Protein AF-A0A7W7CM16-F1 (afdb_monomer)

Organism: NCBI:txid882441

Mean predicted aligned error: 3.02 Å

Sequence (101 aa):
MNLDDERTEAVARMWRDHVSLPFPGRLRSVDVAGVELAMLDADVAGHVSFWLDNRGCLDDRRRNALATRERQLDTVIPELTGEEAAYFRHLLDMAVLVLEA

Secondary structure (DSSP, 8-state):
--HHHHHHHHHHHHHHHHHHSPP-GGGTT-EETTEEHHHHHHHHHHHHHHHHHTTT---HHHHHHHHHHHHHHHHHGGG--HHHHHHHHHHHHHHHHHHT-

Radius of gyration: 13.26 Å; Cα contacts (8 Å, |Δi|>4): 87; chains: 1; bounding box: 29×25×38 Å

Foldseek 3Di:
DDPLVVLLVVLVVLLVVLVPDDQDPVLCQDQAPNDRVVVLLVLLNVLSVVCSVVSLDDDPVSLVSLVVSLVVLVRRLVVDDDPNSVSSVSSNVSSVSSNVD

pLDDT: mean 94.5, std 5.33, range [60.38, 98.44]

Nearest PDB structures (foldseek):
  3kaw-assembly1_A  TM=4.291E-01  e=1.408E+00  Pseudomonas aeruginosa
  2m9x-assembly1_A  TM=5.013E-01  e=5.245E+00  Homo sapiens
  4zsz-assembly1_A  TM=4.339E-01  e=4.250E+00  Aquifex aeolicus VF5
  6wkt-assembly1_A  TM=4.812E-01  e=6.474E+00  Bacillus subtilis subsp. subtilis str. 168

Structure (mmCIF, N/CA/C/O backbone):
data_AF-A0A7W7CM16-F1
#
_entry.id   AF-A0A7W7CM16-F1
#
loop_
_atom_site.group_PDB
_atom_site.id
_atom_site.type_symbol
_atom_site.label_atom_id
_atom_site.label_alt_id
_atom_site.label_comp_id
_atom_site.label_asym_id
_atom_site.label_entity_id
_atom_site.label_seq_id
_atom_site.pdbx_PDB_ins_code
_atom_site.Cartn_x
_atom_site.Cartn_y
_atom_site.Cartn_z
_atom_site.occupancy
_atom_site.B_iso_or_equiv
_atom_site.auth_seq_id
_atom_site.auth_comp_id
_atom_site.auth_asym_id
_atom_site.auth_atom_id
_atom_site.pdbx_PDB_model_num
ATOM 1 N N . MET A 1 1 ? 12.304 11.386 -21.131 1.00 60.38 1 MET A N 1
ATOM 2 C CA . MET A 1 1 ? 12.048 10.566 -19.936 1.00 60.38 1 MET A CA 1
ATOM 3 C C . MET A 1 1 ? 11.006 9.547 -20.359 1.00 60.38 1 MET A C 1
ATOM 5 O O . MET A 1 1 ? 10.095 9.946 -21.077 1.00 60.38 1 MET A O 1
ATOM 9 N N . ASN A 1 2 ? 11.219 8.252 -20.117 1.00 80.81 2 ASN A N 1
ATOM 10 C CA . ASN A 1 2 ? 10.192 7.252 -20.425 1.00 80.81 2 ASN A CA 1
ATOM 11 C C . ASN A 1 2 ? 9.114 7.293 -19.324 1.00 80.81 2 ASN A C 1
ATOM 13 O O . ASN A 1 2 ? 9.411 7.710 -18.206 1.00 80.81 2 ASN A O 1
ATOM 17 N N . LEU A 1 3 ? 7.888 6.860 -19.623 1.00 79.75 3 LEU A N 1
ATOM 18 C CA . LEU A 1 3 ? 6.775 6.820 -18.665 1.00 79.75 3 LEU A CA 1
ATOM 19 C C . LEU A 1 3 ? 7.148 6.046 -17.387 1.00 79.75 3 LEU A C 1
ATOM 21 O O . LEU A 1 3 ? 6.784 6.447 -16.284 1.00 79.75 3 LEU A O 1
ATOM 25 N N . ASP A 1 4 ? 7.946 4.989 -17.536 1.00 83.81 4 ASP A N 1
ATOM 26 C CA . ASP A 1 4 ? 8.431 4.170 -16.422 1.00 83.81 4 ASP A CA 1
ATOM 27 C C . ASP A 1 4 ? 9.378 4.946 -15.490 1.00 83.81 4 ASP A C 1
ATOM 29 O O . ASP A 1 4 ? 9.325 4.783 -14.269 1.00 83.81 4 ASP A O 1
ATOM 33 N N . ASP A 1 5 ? 10.198 5.852 -16.038 1.00 85.94 5 ASP A N 1
ATOM 34 C CA . ASP A 1 5 ? 11.088 6.712 -15.250 1.00 85.94 5 ASP A CA 1
ATOM 35 C C . ASP A 1 5 ? 10.281 7.768 -14.477 1.00 85.94 5 ASP A C 1
ATOM 37 O O . ASP A 1 5 ? 10.561 8.039 -13.309 1.00 85.94 5 ASP A O 1
ATOM 41 N N . GLU A 1 6 ? 9.265 8.366 -15.115 1.00 89.62 6 GLU A N 1
ATOM 42 C CA . GLU A 1 6 ? 8.384 9.367 -14.488 1.00 89.62 6 GLU A CA 1
ATOM 43 C C . GLU A 1 6 ? 7.585 8.757 -13.338 1.00 89.62 6 GLU A C 1
ATOM 45 O O . GLU A 1 6 ? 7.484 9.347 -12.259 1.00 89.62 6 GLU A O 1
ATOM 50 N N . ARG A 1 7 ? 7.081 7.539 -13.542 1.00 92.25 7 ARG A N 1
ATOM 51 C CA . ARG A 1 7 ? 6.409 6.752 -12.510 1.00 92.25 7 ARG A CA 1
ATOM 52 C C . ARG A 1 7 ? 7.352 6.403 -11.364 1.00 92.25 7 ARG A C 1
ATOM 54 O O . ARG A 1 7 ? 6.978 6.573 -10.205 1.00 92.25 7 ARG A O 1
ATOM 61 N N . THR A 1 8 ? 8.569 5.955 -11.668 1.00 94.44 8 THR A N 1
ATOM 62 C CA . THR A 1 8 ? 9.574 5.629 -10.644 1.00 94.44 8 THR A CA 1
ATOM 63 C C . THR A 1 8 ? 9.913 6.838 -9.787 1.00 94.44 8 THR A C 1
ATOM 65 O O . THR A 1 8 ? 9.909 6.730 -8.562 1.00 94.44 8 THR A O 1
ATOM 68 N N . GLU A 1 9 ? 10.107 8.010 -10.391 1.00 95.06 9 GLU A N 1
ATOM 69 C CA . GLU A 1 9 ? 10.341 9.249 -9.644 1.00 95.06 9 GLU A CA 1
ATOM 70 C C . GLU A 1 9 ? 9.118 9.662 -8.807 1.00 95.06 9 GLU A C 1
ATOM 72 O O . GLU A 1 9 ? 9.261 10.087 -7.657 1.00 95.06 9 GLU A O 1
ATOM 77 N N . ALA A 1 10 ? 7.903 9.507 -9.345 1.00 95.75 10 ALA A N 1
ATOM 78 C CA . ALA A 1 10 ? 6.673 9.804 -8.615 1.00 95.75 10 ALA A CA 1
ATOM 79 C C . ALA A 1 10 ? 6.533 8.932 -7.357 1.00 95.75 10 ALA A C 1
ATOM 81 O O . ALA A 1 10 ? 6.347 9.470 -6.262 1.00 95.75 10 ALA A O 1
ATOM 82 N N . VAL A 1 11 ? 6.702 7.612 -7.493 1.00 97.12 11 VAL A N 1
ATOM 83 C CA . VAL A 1 11 ? 6.674 6.671 -6.363 1.00 97.12 11 VAL A CA 1
ATOM 84 C C . VAL A 1 11 ? 7.825 6.954 -5.396 1.00 97.12 11 VAL A C 1
ATOM 86 O O . VAL A 1 11 ? 7.607 6.969 -4.191 1.00 97.12 11 VAL A O 1
ATOM 89 N N . ALA A 1 12 ? 9.032 7.264 -5.882 1.00 97.12 12 ALA A N 1
ATOM 90 C CA . ALA A 1 12 ? 10.172 7.592 -5.024 1.00 97.12 12 ALA A CA 1
ATOM 91 C C . ALA A 1 12 ? 9.934 8.852 -4.174 1.00 97.12 12 ALA A C 1
ATOM 93 O O . ALA A 1 12 ? 10.374 8.926 -3.024 1.00 97.12 12 ALA A O 1
ATOM 94 N N . ARG A 1 13 ? 9.236 9.859 -4.713 1.00 96.56 13 ARG A N 1
ATOM 95 C CA . ARG A 1 13 ? 8.820 11.039 -3.943 1.00 96.56 13 ARG A CA 1
ATOM 96 C C . ARG A 1 13 ? 7.785 10.670 -2.881 1.00 96.56 13 ARG A C 1
ATOM 98 O O . ARG A 1 13 ? 8.001 10.985 -1.717 1.00 96.56 13 ARG A O 1
ATOM 105 N N . MET A 1 14 ? 6.725 9.956 -3.264 1.00 97.62 14 MET A N 1
ATOM 106 C CA . MET A 1 14 ? 5.682 9.515 -2.327 1.00 97.62 14 MET A CA 1
ATOM 107 C C . MET A 1 14 ? 6.249 8.633 -1.210 1.00 97.62 14 MET A C 1
ATOM 109 O O . MET A 1 14 ? 5.863 8.777 -0.052 1.00 97.62 14 MET A O 1
ATOM 113 N N . TRP A 1 15 ? 7.207 7.767 -1.541 1.00 97.81 15 TRP A N 1
ATOM 114 C CA . TRP A 1 15 ? 7.890 6.906 -0.586 1.00 97.81 15 TRP A CA 1
ATOM 115 C C . TRP A 1 15 ? 8.701 7.705 0.435 1.00 97.81 15 TRP A C 1
ATOM 117 O O . TRP A 1 15 ? 8.600 7.439 1.629 1.00 97.81 15 TRP A O 1
ATOM 127 N N . ARG A 1 16 ? 9.456 8.725 -0.001 1.00 97.06 16 ARG A N 1
ATOM 128 C CA . ARG A 1 16 ? 10.199 9.621 0.909 1.00 97.06 16 ARG A CA 1
ATOM 129 C C . ARG A 1 16 ? 9.282 10.346 1.894 1.00 97.06 16 ARG A C 1
ATOM 131 O O . ARG A 1 16 ? 9.642 10.500 3.063 1.00 97.06 16 ARG A O 1
ATOM 138 N N . ASP A 1 17 ? 8.109 10.759 1.428 1.00 94.75 17 ASP A N 1
ATOM 139 C CA . ASP A 1 17 ? 7.103 11.367 2.294 1.00 94.75 17 ASP A CA 1
ATOM 140 C C . ASP A 1 17 ? 6.555 10.319 3.280 1.00 94.75 17 ASP A C 1
ATOM 142 O O . ASP A 1 17 ? 6.542 10.566 4.484 1.00 94.75 17 ASP A O 1
ATOM 146 N N . HIS A 1 18 ? 6.218 9.111 2.802 1.00 94.56 18 HIS A N 1
ATOM 147 C CA . HIS A 1 18 ? 5.666 8.020 3.622 1.00 94.56 18 HIS A CA 1
ATOM 148 C C . HIS A 1 18 ? 6.588 7.588 4.759 1.00 94.56 18 HIS A C 1
ATOM 150 O O . HIS A 1 18 ? 6.151 7.503 5.902 1.00 94.56 18 HIS A O 1
ATOM 156 N N . VAL A 1 19 ? 7.877 7.361 4.482 1.00 94.31 19 VAL A N 1
ATOM 157 C CA . VAL A 1 19 ? 8.841 6.914 5.509 1.00 94.31 19 VAL A CA 1
ATOM 158 C C . VAL A 1 19 ? 9.054 7.945 6.619 1.00 94.31 19 VAL A C 1
ATOM 160 O O . VAL A 1 19 ? 9.546 7.603 7.694 1.00 94.31 19 VAL A O 1
ATOM 163 N N . SER A 1 20 ? 8.694 9.205 6.364 1.00 92.38 20 SER A N 1
ATOM 164 C CA . SER A 1 20 ? 8.773 10.294 7.337 1.00 92.38 20 SER A CA 1
ATOM 165 C C . SER A 1 20 ? 7.501 10.417 8.187 1.00 92.38 20 SER A C 1
ATOM 167 O O . SER A 1 20 ? 7.521 11.089 9.221 1.00 92.38 20 SER A O 1
ATOM 169 N N . LEU A 1 21 ? 6.394 9.786 7.775 1.00 91.94 21 LEU A N 1
ATOM 170 C CA . LEU A 1 21 ? 5.124 9.822 8.491 1.00 91.94 21 LEU A CA 1
ATOM 171 C C . LEU A 1 21 ? 5.102 8.776 9.615 1.00 91.94 21 LEU A C 1
ATOM 173 O O . LEU A 1 21 ? 5.399 7.601 9.386 1.00 91.94 21 LEU A O 1
ATOM 177 N N . PRO A 1 22 ? 4.708 9.152 10.844 1.00 92.81 22 PRO A N 1
ATOM 178 C CA . PRO A 1 22 ? 4.502 8.172 11.894 1.00 92.81 22 PRO A CA 1
ATOM 179 C C . PRO A 1 22 ? 3.290 7.299 11.558 1.00 92.81 22 PRO A C 1
ATOM 181 O O . PRO A 1 22 ? 2.213 7.810 11.258 1.00 92.81 22 PRO A O 1
ATOM 184 N N . PHE A 1 23 ? 3.444 5.981 11.689 1.00 93.12 23 PHE A N 1
ATOM 185 C CA . PHE A 1 23 ? 2.305 5.069 11.611 1.00 93.12 23 PHE A CA 1
ATOM 186 C C . PHE A 1 23 ? 1.235 5.460 12.655 1.00 93.12 23 PHE A C 1
ATOM 188 O O . PHE A 1 23 ? 1.599 5.661 13.828 1.00 93.12 23 PHE A O 1
ATOM 195 N N . PRO A 1 24 ? -0.064 5.531 12.291 1.00 92.06 24 PRO A N 1
ATOM 196 C CA . PRO A 1 24 ? -1.118 5.947 13.211 1.00 92.06 24 PRO A CA 1
ATOM 197 C C . PRO A 1 24 ? -1.190 5.031 14.439 1.00 92.06 24 PRO A C 1
ATOM 199 O O . PRO A 1 24 ? -1.577 3.866 14.370 1.00 92.06 24 PRO A O 1
ATOM 202 N N . GLY A 1 25 ? -0.805 5.559 15.605 1.00 88.19 25 GLY A N 1
ATOM 203 C CA . GLY A 1 25 ? -0.581 4.746 16.807 1.00 88.19 25 GLY A CA 1
ATOM 204 C C . GLY A 1 25 ? -1.802 3.943 17.266 1.00 88.19 25 GLY A C 1
ATOM 205 O O . GLY A 1 25 ? -1.641 2.847 17.800 1.00 88.19 25 GLY A O 1
ATOM 206 N N . ARG A 1 26 ? -3.013 4.453 17.010 1.00 87.94 26 ARG A N 1
ATOM 207 C CA . ARG A 1 26 ? -4.280 3.791 17.352 1.00 87.94 26 ARG A CA 1
ATOM 208 C C . ARG A 1 26 ? -4.517 2.498 16.576 1.00 87.94 26 ARG A C 1
ATOM 210 O O . ARG A 1 26 ? -5.280 1.673 17.056 1.00 87.94 26 ARG A O 1
ATOM 217 N N . LEU A 1 27 ? -3.856 2.314 15.434 1.00 88.88 27 LEU A N 1
ATOM 218 C CA . LEU A 1 27 ? -4.078 1.195 14.517 1.00 88.88 27 LEU A CA 1
ATOM 219 C C . LEU A 1 27 ? -3.095 0.033 14.715 1.00 88.88 27 LEU A C 1
ATOM 221 O O . LEU A 1 27 ? -3.218 -0.989 14.053 1.00 88.88 27 LEU A O 1
ATOM 225 N N . ARG A 1 28 ? -2.138 0.150 15.648 1.00 83.56 28 ARG A N 1
ATOM 226 C CA . ARG A 1 28 ? -1.043 -0.826 15.860 1.00 83.56 28 ARG A CA 1
ATOM 227 C C . ARG A 1 28 ? -1.485 -2.222 16.316 1.00 83.56 28 ARG A C 1
ATOM 229 O O . ARG A 1 28 ? -0.651 -3.111 16.451 1.00 83.56 28 ARG A O 1
ATOM 236 N N . SER A 1 29 ? -2.752 -2.397 16.667 1.00 84.56 29 SER A N 1
ATOM 237 C CA . SER A 1 29 ? -3.323 -3.684 17.086 1.00 84.56 29 SER A CA 1
ATOM 238 C C . SER A 1 29 ? -4.799 -3.767 16.696 1.00 84.56 29 SER A C 1
ATOM 240 O O . SER A 1 29 ? -5.605 -4.345 17.423 1.00 84.56 29 SER A O 1
ATOM 242 N N . VAL A 1 30 ? -5.163 -3.092 15.602 1.00 86.38 30 VAL A N 1
ATOM 243 C CA . VAL A 1 30 ? -6.541 -3.018 15.122 1.00 86.3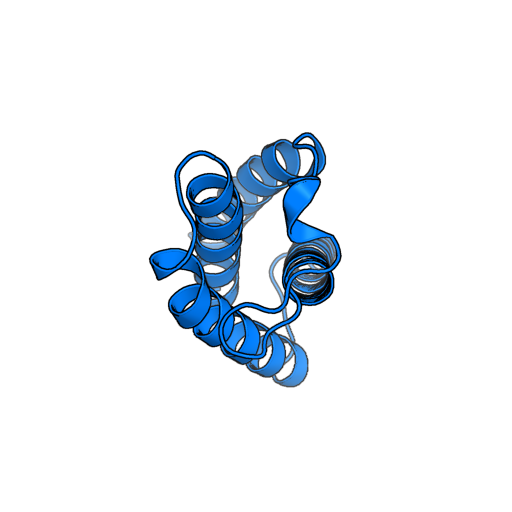8 30 VAL A CA 1
ATOM 244 C C . VAL A 1 30 ? -6.677 -3.885 13.884 1.00 86.38 30 VAL A C 1
ATOM 246 O O . VAL A 1 30 ? -5.984 -3.681 12.887 1.00 86.38 30 VAL A O 1
ATOM 249 N N . ASP A 1 31 ? -7.628 -4.808 13.960 1.00 92.75 31 ASP A N 1
ATOM 250 C CA . ASP A 1 31 ? -8.183 -5.492 12.805 1.00 92.75 31 ASP A CA 1
ATOM 251 C C . ASP A 1 31 ? -9.372 -4.696 12.265 1.00 92.75 31 ASP A C 1
ATOM 253 O O . ASP A 1 31 ? -10.354 -4.457 12.974 1.00 92.75 31 ASP A O 1
ATOM 257 N N . VAL A 1 32 ? -9.304 -4.321 10.989 1.00 92.19 32 VAL A N 1
ATOM 258 C CA . VAL A 1 32 ? -10.420 -3.721 10.248 1.00 92.19 32 VAL A CA 1
ATOM 259 C C . VAL A 1 32 ? -10.810 -4.679 9.139 1.00 92.19 32 VAL A C 1
ATOM 261 O O . VAL A 1 32 ? -9.966 -5.094 8.354 1.00 92.19 32 VAL A O 1
ATOM 264 N N . ALA A 1 33 ? -12.082 -5.083 9.099 1.00 91.06 33 ALA A N 1
ATOM 265 C CA . ALA A 1 33 ? -12.576 -6.085 8.149 1.00 91.06 33 ALA A CA 1
ATOM 266 C C . ALA A 1 33 ? -11.750 -7.398 8.134 1.00 91.06 33 ALA A C 1
ATOM 268 O O . ALA A 1 33 ? -11.626 -8.056 7.102 1.00 91.06 33 ALA A O 1
ATOM 269 N N . GLY A 1 34 ? -11.184 -7.786 9.286 1.00 92.62 34 GLY A N 1
ATOM 270 C CA . GLY A 1 34 ? -10.320 -8.968 9.419 1.00 92.62 34 GLY A CA 1
ATOM 271 C C . GLY A 1 34 ? -8.910 -8.794 8.844 1.00 92.62 34 GLY A C 1
ATOM 272 O O . GLY A 1 34 ? -8.256 -9.790 8.534 1.00 92.62 34 GLY A O 1
ATOM 273 N N . VAL A 1 35 ? -8.469 -7.548 8.650 1.00 95.50 35 VAL A N 1
ATOM 274 C CA . VAL A 1 35 ? -7.126 -7.196 8.191 1.00 95.50 35 VAL A CA 1
ATOM 275 C C . VAL A 1 35 ? -6.395 -6.423 9.281 1.00 95.50 35 VAL A C 1
ATOM 277 O O . VAL A 1 35 ? -6.830 -5.345 9.691 1.00 95.50 35 VAL A O 1
ATOM 280 N N . GLU A 1 36 ? -5.250 -6.956 9.696 1.00 95.81 36 GLU A N 1
ATOM 281 C CA . GLU A 1 36 ? -4.369 -6.324 10.671 1.00 95.81 36 GLU A CA 1
ATOM 282 C C . GLU A 1 36 ? -3.569 -5.205 9.988 1.00 95.81 36 GLU A C 1
ATOM 284 O O . GLU A 1 36 ? -2.802 -5.433 9.045 1.00 95.81 36 GLU A O 1
ATOM 289 N N . LEU A 1 37 ? -3.809 -3.966 10.421 1.00 95.56 37 LEU A N 1
ATOM 290 C CA . LEU A 1 37 ? -3.383 -2.779 9.682 1.00 95.56 37 LEU A CA 1
ATOM 291 C C . LEU A 1 37 ? -1.875 -2.519 9.736 1.00 95.56 37 LEU A C 1
ATOM 293 O O . LEU A 1 37 ? -1.340 -1.945 8.786 1.00 95.56 37 LEU A O 1
ATOM 297 N N . ALA A 1 38 ? -1.177 -2.940 10.797 1.00 95.31 38 ALA A N 1
ATOM 298 C CA . ALA A 1 38 ? 0.273 -2.783 10.860 1.00 95.31 38 ALA A CA 1
ATOM 299 C C . ALA A 1 38 ? 0.980 -3.743 9.889 1.00 95.31 38 ALA A C 1
ATOM 301 O O . ALA A 1 38 ? 1.912 -3.335 9.198 1.00 95.31 38 ALA A O 1
ATOM 302 N N . MET A 1 39 ? 0.517 -4.991 9.777 1.00 95.81 39 MET A N 1
ATOM 303 C CA . MET A 1 39 ? 1.010 -5.938 8.775 1.00 95.81 39 MET A CA 1
ATOM 304 C C . MET A 1 39 ? 0.640 -5.510 7.355 1.00 95.81 39 MET A C 1
ATOM 306 O O . MET A 1 39 ? 1.463 -5.669 6.457 1.00 95.81 39 MET A O 1
ATOM 310 N N . LEU A 1 40 ? -0.549 -4.935 7.136 1.00 97.25 40 LEU A N 1
ATOM 311 C CA . LEU A 1 40 ? -0.921 -4.399 5.824 1.00 97.25 40 LEU A CA 1
ATOM 312 C C . LEU A 1 40 ? 0.021 -3.265 5.385 1.00 97.25 40 LEU A C 1
ATOM 314 O O . LEU A 1 40 ? 0.509 -3.295 4.254 1.00 97.25 40 LEU A O 1
ATOM 318 N N . ASP A 1 41 ? 0.300 -2.303 6.271 1.00 97.44 41 ASP A N 1
ATOM 319 C CA . ASP A 1 41 ? 1.273 -1.231 6.019 1.00 97.44 41 ASP A CA 1
ATOM 320 C C . ASP A 1 41 ? 2.662 -1.800 5.708 1.00 97.44 41 ASP A C 1
ATOM 322 O O . ASP A 1 41 ? 3.215 -1.529 4.641 1.00 97.44 41 ASP A O 1
ATOM 326 N N . ALA A 1 42 ? 3.184 -2.659 6.588 1.00 96.62 42 ALA A N 1
ATOM 327 C CA . ALA A 1 42 ? 4.510 -3.250 6.435 1.00 96.62 42 ALA A CA 1
ATOM 328 C C . ALA A 1 42 ? 4.651 -4.058 5.134 1.00 96.62 42 ALA A C 1
ATOM 330 O O . ALA A 1 42 ? 5.674 -3.960 4.450 1.00 96.62 42 ALA A O 1
ATOM 331 N N . ASP A 1 43 ? 3.626 -4.830 4.766 1.00 97.44 43 ASP A N 1
ATOM 332 C CA . ASP A 1 43 ? 3.630 -5.619 3.539 1.00 97.44 43 ASP A CA 1
ATOM 333 C C . ASP A 1 43 ? 3.691 -4.721 2.302 1.00 97.44 43 ASP A C 1
ATOM 335 O O . ASP A 1 43 ? 4.525 -4.948 1.424 1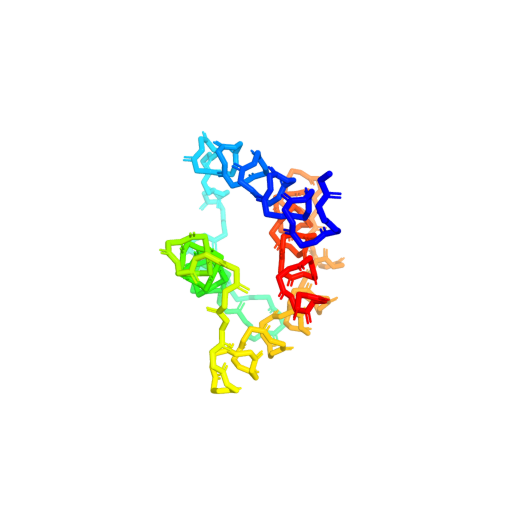.00 97.44 43 ASP A O 1
ATOM 339 N N . VAL A 1 44 ? 2.836 -3.702 2.202 1.00 98.00 44 VAL A N 1
ATOM 340 C CA . VAL A 1 44 ? 2.824 -2.805 1.035 1.00 98.00 44 VAL A CA 1
ATOM 341 C C . VAL A 1 44 ? 4.115 -1.996 0.970 1.00 98.00 44 VAL A C 1
ATOM 343 O O . VAL A 1 44 ? 4.753 -1.957 -0.083 1.00 98.00 44 VAL A O 1
ATOM 346 N N . ALA A 1 45 ? 4.550 -1.435 2.100 1.00 97.56 45 ALA A N 1
ATOM 347 C CA . ALA A 1 45 ? 5.806 -0.704 2.224 1.00 97.56 45 ALA A CA 1
ATOM 348 C C . ALA A 1 45 ? 7.008 -1.551 1.765 1.00 97.56 45 ALA A C 1
ATOM 350 O O . ALA A 1 45 ? 7.867 -1.070 1.024 1.00 97.56 45 ALA A O 1
ATOM 351 N N . GLY A 1 46 ? 7.034 -2.841 2.118 1.00 97.50 46 GLY A N 1
ATOM 352 C CA . GLY A 1 46 ? 8.060 -3.780 1.667 1.00 97.50 46 GLY A CA 1
ATOM 353 C C . GLY A 1 46 ? 8.069 -3.998 0.149 1.00 97.50 46 GLY A C 1
ATOM 354 O O . GLY A 1 46 ? 9.141 -4.036 -0.457 1.00 97.50 46 GLY A O 1
ATOM 355 N N . HIS A 1 47 ? 6.898 -4.104 -0.489 1.00 98.12 47 HIS A N 1
ATOM 356 C CA . HIS A 1 47 ? 6.805 -4.246 -1.949 1.00 98.12 47 HIS A CA 1
ATOM 357 C C . HIS A 1 47 ? 7.214 -2.963 -2.682 1.00 98.12 47 HIS A C 1
ATOM 359 O O . HIS A 1 47 ? 7.931 -3.048 -3.679 1.00 98.12 47 HIS A O 1
ATOM 365 N N . VAL A 1 48 ? 6.804 -1.793 -2.181 1.00 97.56 48 VAL A N 1
ATOM 366 C CA . VAL A 1 48 ? 7.178 -0.487 -2.748 1.00 97.56 48 VAL A CA 1
ATOM 367 C C . VAL A 1 48 ? 8.687 -0.270 -2.644 1.00 97.56 48 VAL A C 1
ATOM 369 O O . VAL A 1 48 ? 9.325 0.042 -3.648 1.00 97.56 48 VAL A O 1
ATOM 372 N N . SER A 1 49 ? 9.280 -0.517 -1.469 1.00 97.75 49 SER A N 1
ATOM 373 C CA . SER A 1 49 ? 10.734 -0.424 -1.282 1.00 97.75 49 SER A CA 1
ATOM 374 C C . SER A 1 49 ? 11.474 -1.362 -2.232 1.00 97.75 49 SER A C 1
ATOM 376 O O . SER A 1 49 ? 12.390 -0.934 -2.927 1.00 97.75 49 SER A O 1
ATOM 378 N N . PHE A 1 50 ? 11.047 -2.626 -2.323 1.00 97.69 50 PHE A N 1
ATOM 379 C CA . PHE A 1 50 ? 11.675 -3.594 -3.220 1.00 97.69 50 PHE A CA 1
ATOM 380 C C . PHE A 1 50 ? 11.590 -3.163 -4.691 1.00 97.69 50 PHE A C 1
ATOM 382 O O . PHE A 1 50 ? 12.562 -3.303 -5.429 1.00 97.69 50 PHE A O 1
ATOM 389 N N . TRP A 1 51 ? 10.440 -2.646 -5.131 1.00 97.88 51 TRP A N 1
ATOM 390 C CA . TRP A 1 51 ? 10.252 -2.163 -6.500 1.00 97.88 51 TRP A CA 1
ATOM 391 C C . TRP A 1 51 ? 11.188 -0.994 -6.827 1.00 97.88 51 TRP A C 1
ATOM 393 O O . TRP A 1 51 ? 11.822 -1.000 -7.885 1.00 97.88 51 TRP A O 1
ATOM 403 N N . LEU A 1 52 ? 11.337 -0.040 -5.899 1.00 97.06 52 LEU A N 1
ATOM 404 C CA . LEU A 1 52 ? 12.276 1.078 -6.025 1.00 97.06 52 LEU A CA 1
ATOM 405 C C . LEU A 1 52 ? 13.732 0.592 -6.097 1.00 97.06 52 LEU A C 1
ATOM 407 O O . LEU A 1 52 ? 14.472 0.993 -6.998 1.00 97.06 52 LEU A O 1
ATOM 411 N N . ASP A 1 53 ? 14.123 -0.323 -5.209 1.00 96.75 53 ASP A N 1
ATOM 412 C CA . ASP A 1 53 ? 15.478 -0.890 -5.172 1.00 96.75 53 ASP A CA 1
ATOM 413 C C . ASP A 1 53 ? 15.802 -1.712 -6.432 1.00 96.75 53 ASP A C 1
ATOM 415 O O . ASP A 1 53 ? 16.958 -1.809 -6.853 1.00 96.75 53 ASP A O 1
ATOM 419 N N . ASN A 1 54 ? 14.775 -2.277 -7.072 1.00 94.81 54 ASN A N 1
ATOM 420 C CA . ASN A 1 54 ? 14.892 -3.134 -8.245 1.00 94.81 54 ASN A CA 1
ATOM 421 C C . ASN A 1 54 ? 14.512 -2.431 -9.561 1.00 94.81 54 ASN A C 1
ATOM 423 O O . ASN A 1 54 ? 14.071 -3.084 -10.508 1.00 94.81 54 ASN A O 1
ATOM 427 N N . ARG A 1 55 ? 14.704 -1.106 -9.642 1.00 91.38 55 ARG A N 1
ATOM 428 C CA . ARG A 1 55 ? 14.526 -0.298 -10.869 1.00 91.38 55 ARG A CA 1
ATOM 429 C C . ARG A 1 55 ? 13.148 -0.443 -11.520 1.00 91.38 55 ARG A C 1
ATOM 431 O O . ARG A 1 55 ? 13.044 -0.521 -12.741 1.00 91.38 55 ARG A O 1
ATOM 438 N N . GLY A 1 56 ? 12.105 -0.507 -10.706 1.00 93.19 56 GLY A N 1
ATOM 439 C CA . GLY A 1 56 ? 10.738 -0.562 -11.197 1.00 93.19 56 GLY A CA 1
ATOM 440 C C . GLY A 1 56 ? 10.242 -1.964 -11.570 1.00 93.19 56 GLY A C 1
ATOM 441 O O . GLY A 1 56 ? 9.227 -2.098 -12.250 1.00 93.19 56 GLY A O 1
ATOM 442 N N . CYS A 1 57 ? 10.921 -3.025 -11.125 1.00 93.00 57 CYS A N 1
ATOM 443 C CA . CYS A 1 57 ? 10.573 -4.400 -11.485 1.00 93.00 57 CYS A CA 1
ATOM 444 C C . CYS A 1 57 ? 10.069 -5.220 -10.286 1.00 93.00 57 CYS A C 1
ATOM 446 O O . CYS A 1 57 ? 10.794 -5.415 -9.306 1.00 93.00 57 CYS A O 1
ATOM 448 N N . LEU A 1 58 ? 8.871 -5.803 -10.416 1.00 94.94 58 LEU A N 1
ATOM 449 C CA . LEU A 1 58 ? 8.374 -6.902 -9.576 1.00 94.94 58 LEU A CA 1
ATOM 450 C C . LEU A 1 58 ? 8.251 -8.187 -10.400 1.00 94.94 58 LEU A C 1
ATOM 452 O O . LEU A 1 58 ? 7.834 -8.147 -11.555 1.00 94.94 58 LEU A O 1
ATOM 456 N N . ASP A 1 59 ? 8.550 -9.331 -9.784 1.00 95.25 59 ASP A N 1
ATOM 457 C CA . ASP A 1 59 ? 8.134 -10.623 -10.334 1.00 95.25 59 ASP A CA 1
ATOM 458 C C . ASP A 1 59 ? 6.630 -10.872 -10.118 1.00 95.25 59 ASP A C 1
ATOM 460 O O . ASP A 1 59 ? 5.983 -10.226 -9.288 1.00 95.25 59 ASP A O 1
ATOM 464 N N . ASP A 1 60 ? 6.071 -11.842 -10.845 1.00 96.44 60 ASP A N 1
ATOM 465 C CA . ASP A 1 60 ? 4.637 -12.162 -10.801 1.00 96.44 60 ASP A CA 1
ATOM 466 C C . ASP A 1 60 ? 4.147 -12.497 -9.390 1.00 96.44 60 ASP A C 1
ATOM 468 O O . ASP A 1 60 ? 3.024 -12.166 -9.009 1.00 96.44 60 ASP A O 1
ATOM 472 N N . ARG A 1 61 ? 4.991 -13.144 -8.577 1.00 96.94 61 ARG A N 1
ATOM 473 C CA . ARG A 1 61 ? 4.641 -13.493 -7.199 1.00 96.94 61 ARG A CA 1
ATOM 474 C C . ARG A 1 61 ? 4.445 -12.235 -6.356 1.00 96.94 61 ARG A C 1
ATOM 476 O O . ARG A 1 61 ? 3.445 -12.140 -5.647 1.00 96.94 61 ARG A O 1
ATOM 483 N N . ARG A 1 62 ? 5.383 -11.290 -6.421 1.00 96.19 62 ARG A N 1
ATOM 484 C CA . ARG A 1 62 ? 5.324 -10.011 -5.702 1.00 96.19 62 ARG A CA 1
ATOM 485 C C . ARG A 1 62 ? 4.208 -9.121 -6.232 1.00 96.19 62 ARG A C 1
ATOM 487 O O . ARG A 1 62 ? 3.499 -8.522 -5.432 1.00 96.19 62 ARG A O 1
ATOM 494 N N . ARG A 1 63 ? 3.989 -9.099 -7.550 1.00 97.38 63 ARG A N 1
ATOM 495 C CA . ARG A 1 63 ? 2.866 -8.375 -8.162 1.00 97.38 63 ARG A CA 1
ATOM 496 C C . ARG A 1 63 ? 1.521 -8.904 -7.656 1.00 97.38 63 ARG A C 1
ATOM 498 O O . ARG A 1 63 ? 0.693 -8.128 -7.197 1.00 97.38 63 ARG A O 1
ATOM 505 N N . ASN A 1 64 ? 1.328 -10.224 -7.645 1.00 97.94 64 ASN A N 1
ATOM 506 C CA . ASN A 1 64 ? 0.099 -10.845 -7.134 1.00 97.94 64 ASN A CA 1
ATOM 507 C C . ASN A 1 64 ? -0.104 -10.620 -5.626 1.00 97.94 64 ASN A C 1
ATOM 509 O O . ASN A 1 64 ? -1.236 -10.436 -5.164 1.00 97.94 64 ASN A O 1
ATOM 513 N N . ALA A 1 65 ? 0.983 -10.633 -4.849 1.00 97.75 65 ALA A N 1
ATOM 514 C CA . ALA A 1 65 ? 0.933 -10.312 -3.428 1.00 97.75 65 ALA A CA 1
ATOM 515 C C . ALA A 1 65 ? 0.504 -8.852 -3.208 1.00 97.75 65 ALA A C 1
ATOM 517 O O . ALA A 1 65 ? -0.434 -8.615 -2.446 1.00 97.75 65 ALA A O 1
ATOM 518 N N . LEU A 1 66 ? 1.104 -7.899 -3.928 1.00 98.25 66 LEU A N 1
ATOM 519 C CA . LEU A 1 66 ? 0.752 -6.482 -3.843 1.00 98.25 66 LEU A CA 1
ATOM 520 C C . LEU A 1 66 ? -0.690 -6.209 -4.301 1.00 98.25 66 LEU A C 1
ATOM 522 O O . LEU A 1 66 ? -1.419 -5.551 -3.573 1.00 98.25 66 LEU A O 1
ATOM 526 N N . ALA A 1 67 ? -1.155 -6.806 -5.403 1.00 98.38 67 ALA A N 1
ATOM 527 C CA . ALA A 1 67 ? -2.553 -6.701 -5.853 1.00 98.38 67 ALA A CA 1
ATOM 528 C C . ALA A 1 67 ? -3.558 -7.290 -4.842 1.00 98.38 67 ALA A C 1
ATOM 530 O O . ALA A 1 67 ? -4.732 -6.926 -4.778 1.00 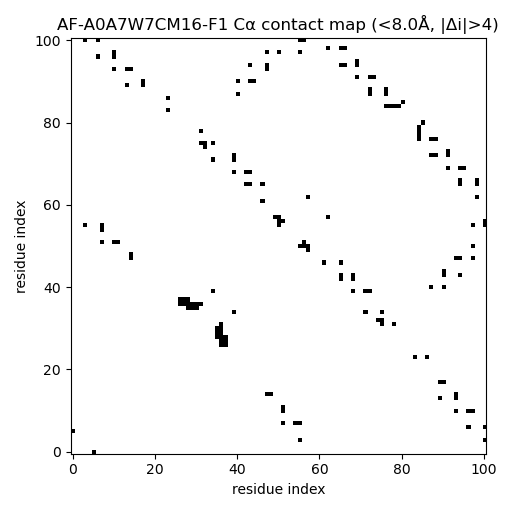98.38 67 ALA A O 1
ATOM 531 N N . THR A 1 68 ? -3.120 -8.235 -4.008 1.00 98.25 68 THR A N 1
ATOM 532 C CA . THR A 1 68 ? -3.944 -8.710 -2.891 1.00 98.25 68 THR A CA 1
ATOM 533 C C . THR A 1 68 ? -4.027 -7.666 -1.780 1.00 98.25 68 THR A C 1
ATOM 535 O O . THR A 1 68 ? -5.115 -7.461 -1.250 1.00 98.25 68 THR A O 1
ATOM 538 N N . ARG A 1 69 ? -2.920 -6.981 -1.461 1.00 98.31 69 ARG A N 1
ATOM 539 C CA . ARG A 1 69 ? -2.907 -5.904 -0.459 1.00 98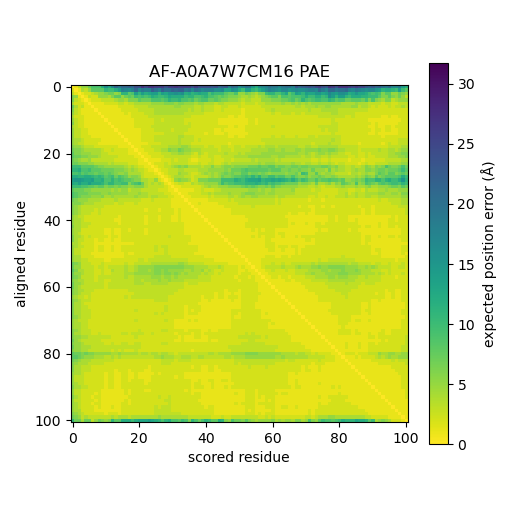.31 69 ARG A CA 1
ATOM 540 C C . ARG A 1 69 ? -3.650 -4.658 -0.941 1.00 98.31 69 ARG A C 1
ATOM 542 O O . ARG A 1 69 ? -4.368 -4.068 -0.151 1.00 98.31 69 ARG A O 1
ATOM 549 N N . GLU A 1 70 ? -3.564 -4.314 -2.223 1.00 98.44 70 GLU A N 1
ATOM 550 C CA . GLU A 1 70 ? -4.370 -3.258 -2.855 1.00 98.44 70 GLU A CA 1
ATOM 551 C C . GLU A 1 70 ? -5.870 -3.461 -2.576 1.00 98.44 70 GLU A C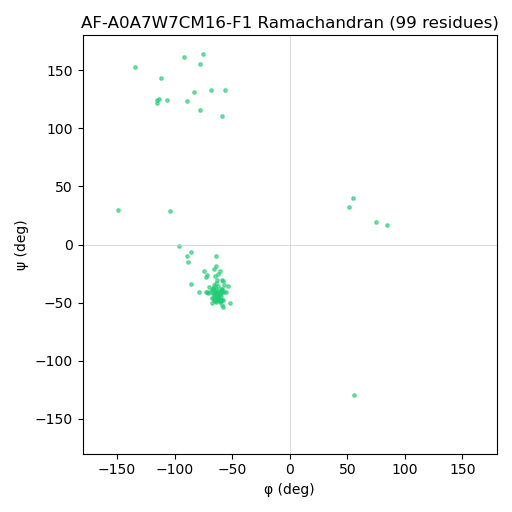 1
ATOM 553 O O . GLU A 1 70 ? -6.533 -2.585 -2.031 1.00 98.44 70 GLU A O 1
ATOM 558 N N . ARG A 1 71 ? -6.393 -4.670 -2.814 1.00 98.31 71 ARG A N 1
ATOM 559 C CA . ARG A 1 71 ? -7.802 -4.990 -2.517 1.00 98.31 71 ARG A CA 1
ATOM 560 C C . ARG A 1 71 ? -8.139 -4.932 -1.026 1.00 98.31 71 ARG A C 1
ATOM 562 O O . ARG A 1 71 ? -9.265 -4.598 -0.658 1.00 98.31 71 ARG A O 1
ATOM 569 N N . GLN A 1 72 ? -7.186 -5.276 -0.159 1.00 98.19 72 GLN A N 1
ATOM 570 C CA . GLN A 1 72 ? -7.356 -5.107 1.286 1.00 98.19 72 GLN A CA 1
ATOM 571 C C . GLN A 1 72 ? -7.427 -3.621 1.652 1.00 98.19 72 GLN A C 1
ATOM 573 O O . GLN A 1 72 ? -8.306 -3.248 2.422 1.00 98.19 72 GLN A O 1
ATOM 578 N N . LEU A 1 73 ? -6.584 -2.771 1.056 1.00 98.25 73 LEU A N 1
ATOM 579 C CA . LEU A 1 73 ? -6.628 -1.316 1.226 1.00 98.25 73 LEU A CA 1
ATOM 580 C C . LEU A 1 73 ? -7.982 -0.740 0.803 1.00 98.25 73 LEU A C 1
ATOM 582 O O . LEU A 1 73 ? -8.596 -0.013 1.581 1.00 98.25 73 LEU A O 1
ATOM 586 N N . ASP A 1 74 ? -8.497 -1.131 -0.363 1.00 98.00 74 ASP A N 1
ATOM 587 C CA . ASP A 1 74 ? -9.830 -0.719 -0.822 1.00 98.00 74 ASP A CA 1
ATOM 588 C C . ASP A 1 74 ? -10.949 -1.114 0.149 1.00 98.00 74 ASP A C 1
ATOM 590 O O . ASP A 1 74 ? -11.950 -0.407 0.268 1.00 98.00 74 ASP A O 1
ATOM 594 N N . THR A 1 75 ? -10.773 -2.228 0.863 1.00 97.50 75 THR A N 1
ATOM 595 C CA . THR A 1 75 ? -11.746 -2.715 1.848 1.00 97.50 75 THR A CA 1
ATOM 596 C C . THR A 1 75 ? -11.651 -1.959 3.174 1.00 97.50 75 THR A C 1
ATOM 598 O O . THR A 1 75 ? -12.681 -1.657 3.768 1.00 97.50 75 THR A O 1
ATOM 601 N N . VAL A 1 76 ? -10.442 -1.651 3.659 1.00 96.94 76 VAL A N 1
ATOM 602 C CA . VAL A 1 76 ? -10.257 -1.040 4.988 1.00 96.94 76 VAL A CA 1
ATOM 603 C C . VAL A 1 76 ? -10.383 0.480 4.978 1.00 96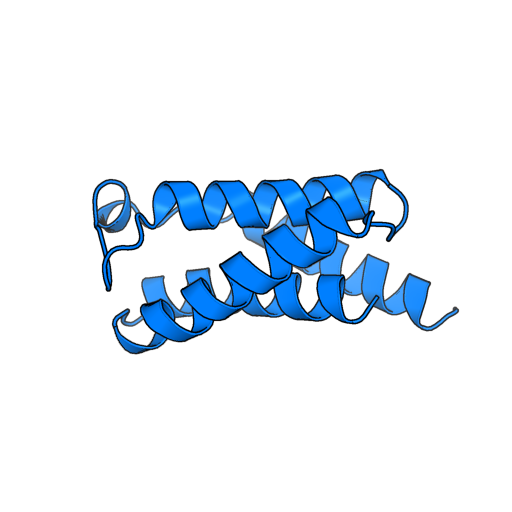.94 76 VAL A C 1
ATOM 605 O O . VAL A 1 76 ? -10.878 1.039 5.950 1.00 96.94 76 VAL A O 1
ATOM 608 N N . ILE A 1 77 ? -9.967 1.169 3.907 1.00 97.75 77 ILE A N 1
ATOM 609 C CA . ILE A 1 77 ? -9.951 2.643 3.876 1.00 97.75 77 ILE A CA 1
ATOM 610 C C . ILE A 1 77 ? -11.337 3.265 4.146 1.00 97.75 77 ILE A C 1
ATOM 612 O O . ILE A 1 77 ? -11.378 4.249 4.885 1.00 97.75 77 ILE A O 1
ATOM 616 N N . PRO A 1 78 ? -12.464 2.743 3.615 1.00 97.50 78 PR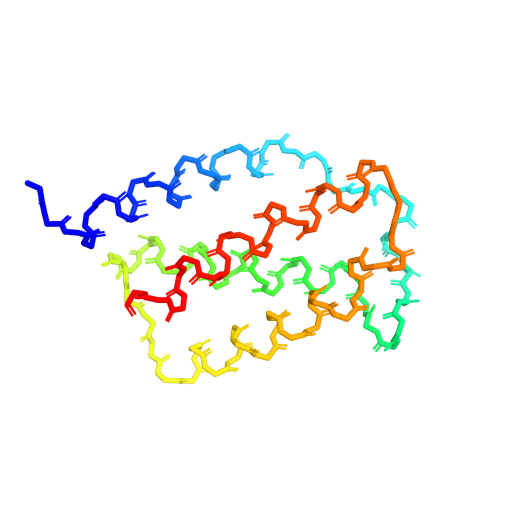O A N 1
ATOM 617 C CA . PRO A 1 78 ? -13.796 3.278 3.917 1.00 97.50 78 PRO A CA 1
ATOM 618 C C . PRO A 1 78 ? -14.192 3.224 5.401 1.00 97.50 78 PRO A C 1
ATOM 620 O O . PRO A 1 78 ? -15.037 4.008 5.826 1.00 97.50 78 PRO A O 1
ATOM 623 N N . GLU A 1 79 ? -13.583 2.328 6.181 1.00 96.06 79 GLU A N 1
ATOM 624 C CA . GLU A 1 79 ? -13.838 2.157 7.618 1.00 96.06 79 GLU A CA 1
ATOM 625 C C . GLU A 1 79 ? -12.935 3.052 8.489 1.00 96.06 79 GLU A C 1
ATOM 627 O O . GLU A 1 79 ? -13.132 3.164 9.701 1.00 96.06 79 GLU A O 1
ATOM 632 N N . LEU A 1 80 ? -11.931 3.697 7.887 1.00 95.44 80 LEU A N 1
ATOM 633 C CA . LEU A 1 80 ? -11.029 4.629 8.556 1.00 95.44 80 LEU A CA 1
ATOM 634 C C . LEU A 1 80 ? -11.552 6.064 8.450 1.00 95.44 80 LEU A C 1
ATOM 636 O O . LEU A 1 80 ? -12.350 6.410 7.580 1.00 95.44 80 LEU A O 1
ATOM 640 N N . THR A 1 81 ? -11.063 6.947 9.322 1.00 94.12 81 THR A N 1
ATOM 641 C CA . THR A 1 81 ? -11.477 8.357 9.316 1.00 94.12 81 THR A CA 1
ATOM 642 C C . THR A 1 81 ? -10.290 9.304 9.431 1.00 94.12 81 THR A C 1
ATOM 644 O O . THR A 1 81 ? -9.253 8.965 9.996 1.00 94.12 81 THR A O 1
ATOM 647 N N . GLY A 1 82 ? -10.440 10.514 8.889 1.00 94.62 82 GLY A N 1
ATOM 648 C CA . GLY A 1 82 ? -9.452 11.584 9.037 1.00 94.62 82 GLY A CA 1
ATOM 649 C C . GLY A 1 82 ? -8.047 11.185 8.572 1.00 94.62 82 GLY A C 1
ATOM 650 O O . GLY A 1 82 ? -7.864 10.688 7.461 1.00 94.62 82 GLY A O 1
ATOM 651 N N . GLU A 1 83 ? -7.060 11.420 9.435 1.00 93.81 83 GLU A N 1
ATOM 652 C CA . GLU A 1 83 ? -5.638 11.177 9.152 1.00 93.81 83 GLU A CA 1
ATOM 653 C C . GLU A 1 83 ? -5.318 9.695 8.909 1.00 93.81 83 GLU A C 1
ATOM 655 O O . GLU A 1 83 ? -4.447 9.385 8.102 1.00 93.81 83 GLU A O 1
ATOM 660 N N . GLU A 1 84 ? -6.052 8.776 9.539 1.00 94.62 84 GLU A N 1
ATOM 661 C CA . GLU A 1 84 ? -5.879 7.332 9.345 1.00 94.62 84 GLU A CA 1
ATOM 662 C C . GLU A 1 84 ? -6.247 6.930 7.913 1.00 94.62 84 GLU A C 1
ATOM 664 O O . GLU A 1 84 ? -5.471 6.272 7.224 1.00 94.62 84 GLU A O 1
ATOM 669 N N . ALA A 1 85 ? -7.399 7.398 7.424 1.00 96.44 85 ALA A N 1
ATOM 670 C CA . ALA A 1 85 ? -7.820 7.149 6.048 1.00 96.44 85 ALA A CA 1
ATOM 671 C C . ALA A 1 85 ? -6.854 7.783 5.034 1.00 96.44 85 ALA A C 1
ATOM 673 O O . ALA A 1 85 ? -6.547 7.169 4.014 1.00 96.44 85 ALA A O 1
ATOM 674 N N . ALA A 1 86 ? -6.354 8.991 5.319 1.00 96.44 86 ALA A N 1
ATOM 675 C CA . ALA A 1 86 ? -5.388 9.675 4.462 1.00 96.44 86 ALA A CA 1
ATOM 676 C C . ALA A 1 86 ? -4.049 8.920 4.380 1.00 96.44 86 ALA A C 1
ATOM 678 O O . ALA A 1 86 ? -3.504 8.769 3.288 1.00 96.44 86 ALA A O 1
ATOM 679 N N . TYR A 1 87 ? -3.560 8.391 5.506 1.00 97.31 87 TYR A N 1
ATOM 680 C CA . TYR A 1 87 ? -2.344 7.577 5.563 1.00 97.31 87 TYR A CA 1
ATOM 681 C C . TYR A 1 87 ? -2.452 6.331 4.673 1.00 97.31 87 TYR A C 1
ATOM 683 O O . TYR A 1 87 ? -1.610 6.101 3.807 1.00 97.31 87 TYR A O 1
ATOM 691 N N . PHE A 1 88 ? -3.527 5.552 4.827 1.00 97.56 88 PHE A N 1
ATOM 692 C CA . PHE A 1 88 ? -3.721 4.337 4.030 1.00 97.56 88 PHE A CA 1
ATOM 693 C C . PHE A 1 88 ? -4.074 4.628 2.564 1.00 97.56 88 PHE A C 1
ATOM 695 O O . PHE A 1 88 ? -3.749 3.822 1.694 1.00 97.56 88 PHE A O 1
ATOM 702 N N . ARG A 1 89 ? -4.672 5.787 2.254 1.00 97.88 89 ARG A N 1
ATOM 703 C CA . ARG A 1 89 ? -4.869 6.228 0.864 1.00 97.88 89 ARG A CA 1
ATOM 704 C C . ARG A 1 89 ? -3.539 6.517 0.171 1.00 97.88 89 ARG A C 1
ATOM 706 O O . ARG A 1 89 ? -3.348 6.055 -0.945 1.00 97.88 89 ARG A O 1
ATOM 713 N N . HIS A 1 90 ? -2.610 7.195 0.846 1.00 97.06 90 HIS A N 1
ATOM 714 C CA . HIS A 1 90 ? -1.262 7.436 0.314 1.00 97.06 90 HIS A CA 1
ATOM 715 C C . HIS A 1 90 ? -0.529 6.123 -0.002 1.00 97.06 90 HIS A C 1
ATOM 717 O O . HIS A 1 90 ? 0.122 5.992 -1.038 1.00 97.06 90 HIS A O 1
ATOM 723 N N . LEU A 1 91 ? -0.696 5.119 0.863 1.00 97.44 91 LEU A N 1
ATOM 724 C CA . LEU A 1 91 ? -0.170 3.770 0.659 1.00 97.44 91 LEU A CA 1
ATOM 725 C C . LEU A 1 91 ? -0.801 3.070 -0.563 1.00 97.44 91 LEU A C 1
ATOM 727 O O . LEU A 1 91 ? -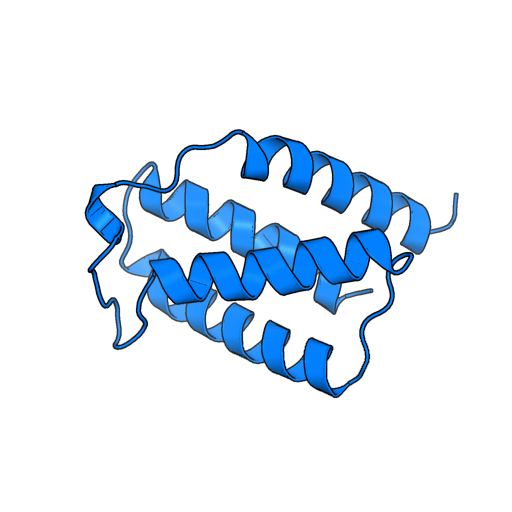0.087 2.448 -1.352 1.00 97.44 91 LEU A O 1
ATOM 731 N N . LEU A 1 92 ? -2.122 3.194 -0.738 1.00 98.44 92 LEU A N 1
ATOM 732 C CA . LEU A 1 92 ? -2.849 2.664 -1.897 1.00 98.44 92 LEU A CA 1
ATOM 733 C C . LEU A 1 92 ? -2.392 3.318 -3.201 1.00 98.44 92 LEU A C 1
ATOM 735 O O . LEU A 1 92 ? -2.127 2.609 -4.167 1.00 98.44 92 LEU A O 1
ATOM 739 N N . ASP A 1 93 ? -2.241 4.641 -3.218 1.00 98.12 93 ASP A N 1
ATOM 740 C CA . ASP A 1 93 ? -1.807 5.370 -4.410 1.00 98.12 93 ASP A CA 1
ATOM 741 C C . ASP A 1 93 ? -0.416 4.893 -4.872 1.00 98.12 93 ASP A C 1
ATOM 743 O O . ASP A 1 93 ? -0.193 4.671 -6.064 1.00 98.12 93 ASP A O 1
ATOM 747 N N . MET A 1 94 ? 0.512 4.638 -3.936 1.00 97.94 94 MET A N 1
ATOM 748 C CA . MET A 1 94 ? 1.807 4.025 -4.264 1.00 97.94 94 MET A CA 1
ATOM 749 C C . MET A 1 94 ? 1.654 2.595 -4.798 1.00 97.94 94 MET A C 1
ATOM 751 O O . MET A 1 94 ? 2.312 2.239 -5.776 1.00 97.94 94 MET A O 1
ATOM 755 N N . ALA A 1 95 ? 0.798 1.772 -4.183 1.00 98.12 95 ALA A N 1
ATOM 756 C CA . ALA A 1 95 ? 0.571 0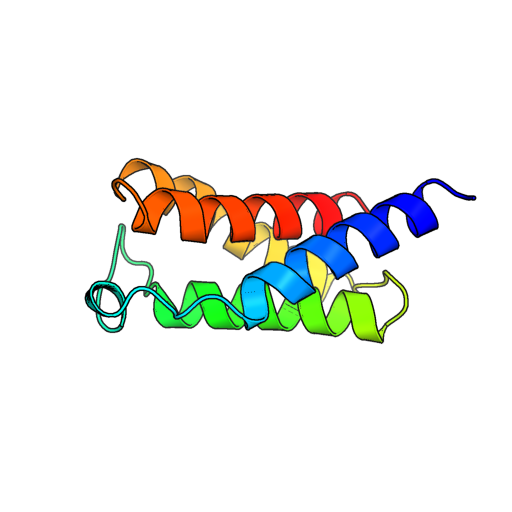.395 -4.618 1.00 98.12 95 ALA A CA 1
ATOM 757 C C . ALA A 1 95 ? 0.016 0.325 -6.051 1.00 98.12 95 ALA A C 1
ATOM 759 O O . ALA A 1 95 ? 0.520 -0.460 -6.854 1.00 98.12 95 ALA A O 1
ATOM 760 N N . VAL A 1 96 ? -0.957 1.177 -6.389 1.00 98.06 96 VAL A N 1
ATOM 761 C CA . VAL A 1 96 ? -1.538 1.276 -7.738 1.00 98.06 96 VAL A CA 1
ATOM 762 C C . VAL A 1 96 ? -0.466 1.657 -8.755 1.00 98.06 96 VAL A C 1
ATOM 764 O O . VAL A 1 96 ? -0.295 0.961 -9.754 1.00 98.06 96 VAL A O 1
ATOM 767 N N . LEU A 1 97 ? 0.333 2.691 -8.472 1.00 96.81 97 LEU A N 1
ATOM 768 C CA . LEU A 1 97 ? 1.409 3.105 -9.376 1.00 96.81 97 LEU A CA 1
ATOM 769 C C . LEU A 1 97 ? 2.420 1.980 -9.629 1.00 96.81 97 LEU A C 1
ATOM 771 O O . LEU A 1 97 ? 2.843 1.790 -10.766 1.00 96.81 97 LEU A O 1
ATOM 775 N N . VAL A 1 98 ? 2.784 1.210 -8.600 1.00 97.00 98 VAL A N 1
ATOM 776 C CA . VAL A 1 98 ? 3.684 0.054 -8.739 1.00 97.00 98 VAL A CA 1
ATOM 777 C C . VAL A 1 98 ? 3.048 -1.072 -9.564 1.00 97.00 98 VAL A C 1
ATOM 779 O O . VAL A 1 98 ? 3.738 -1.727 -10.343 1.00 97.00 98 VAL A O 1
ATOM 782 N N . LEU A 1 99 ? 1.745 -1.322 -9.416 1.00 96.50 99 LEU A N 1
ATOM 783 C CA . LEU A 1 99 ? 1.035 -2.379 -10.146 1.00 96.50 99 LEU A CA 1
ATOM 784 C C . LEU A 1 99 ? 0.773 -2.038 -11.615 1.00 96.50 99 LEU A C 1
ATOM 786 O O . LEU A 1 99 ? 0.614 -2.954 -12.422 1.00 96.50 99 LEU A O 1
ATOM 790 N N . GLU A 1 100 ? 0.754 -0.756 -11.967 1.00 93.12 100 GLU A N 1
ATOM 791 C CA . GLU A 1 100 ? 0.620 -0.290 -13.348 1.00 93.12 100 GLU A CA 1
ATOM 792 C C . GLU A 1 100 ? 1.962 -0.202 -14.101 1.00 93.12 100 GLU A C 1
ATOM 794 O O . GLU A 1 100 ? 1.959 0.090 -15.304 1.00 93.12 100 GLU A O 1
ATOM 799 N N . ALA A 1 101 ? 3.088 -0.423 -13.405 1.00 84.50 101 ALA A N 1
ATOM 800 C CA . ALA A 1 101 ? 4.442 -0.553 -13.959 1.00 84.50 101 ALA A CA 1
ATOM 801 C C . ALA A 1 101 ? 4.636 -1.814 -14.799 1.00 84.50 101 ALA A C 1
ATOM 803 O O . ALA A 1 101 ? 4.168 -2.903 -14.374 1.00 84.50 101 ALA A O 1
#

Solvent-accessible surface area (backbone atoms only — not comparable to full-atom values): 5850 Å² total; per-residue (Å²): 132,56,73,69,55,55,49,48,53,51,44,53,51,54,47,60,55,52,77,71,51,79,76,63,75,86,40,70,87,36,65,46,96,88,38,52,47,51,60,52,50,52,52,50,52,50,52,53,51,48,22,63,78,49,78,64,48,71,55,71,69,57,47,55,53,47,58,50,50,46,56,49,43,69,64,37,41,81,80,41,59,72,69,56,23,53,54,52,46,57,53,42,54,45,48,52,58,60,69,74,93